Protein AF-E7C468-F1 (afdb_monomer)

Radius of gyration: 14.23 Å; Cα contacts (8 Å, |Δi|>4): 95; chains: 1; bounding box: 32×20×38 Å

InterPro domains:
  IPR001998 Xylose isomerase [PR00688] (7-28)
  IPR001998 Xylose isomerase [PR00688] (34-53)
  IPR001998 Xylose isomerase [PR00688] (56-80)
  IPR001998 Xylose isomerase [PS51415] (1-90)
  IPR036237 Xylose i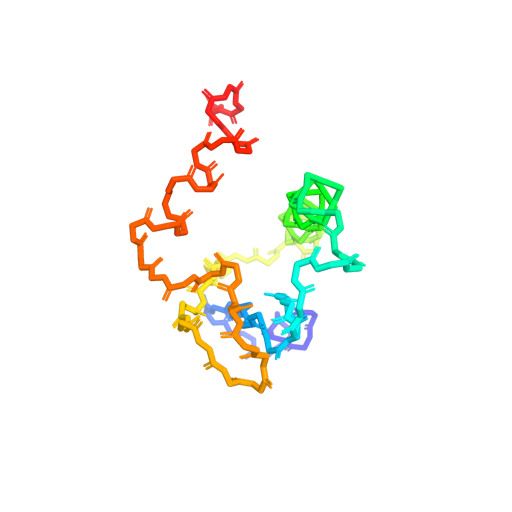somerase-like superfamily [SSF51658] (1-84)

pLDDT: mean 94.53, std 10.41, range [42.97, 98.69]

Nearest PDB structures (foldseek):
  1a0c-assembly1_A  TM=1.004E+00  e=2.077E-10  Thermoanaerobacterium thermosulfurigenes
  1a0e-assembly1_A  TM=1.002E+00  e=2.901E-10  Thermotoga neapolitana
  1a0d-assembly1_A  TM=9.996E-01  e=7.907E-10  Geobacillus stearothermophilus
  4xkm-assembly1_H  TM=9.869E-01  e=2.016E-09  Bacteroides thetaiotaomicron VPI-5482
  6t8f-assembly1_B  TM=9.877E-01  e=2.304E-09  Piromyces sp. E2

Solvent-accessible surface area (backbone atoms only — not comparable to full-atom values): 5297 Å² total; per-residue (Å²): 106,68,67,40,50,77,71,69,42,64,58,46,80,46,66,56,63,72,44,50,42,80,52,73,93,85,49,60,67,66,61,54,52,55,50,50,48,53,50,55,50,51,53,52,51,48,34,60,74,74,64,50,82,44,50,81,43,76,54,58,41,51,50,68,83,28,70,34,24,68,39,34,36,71,69,49,39,51,53,49,52,44,73,72,40,72,87,68,82,123

Mean predicted aligned error: 3.13 Å

Organism: NCBI:txid723613

Foldseek 3Di:
DVVCQVVVHQEDEDEQQPQAAQDPVPDDPVVSLVVVLVVVVVVVVVCVVVVPPHYYYYDAPQCPPHPGHQSPDPVSVVVSCCVSCVPPPD

Secondary structure (DSSP, 8-state):
-HHHHHTT-SEEEEE-TTSEES-GGG--HHHHHHHHHHHHHHHHHHHHHTT--SEEEEE--S-SSSSEESS-SHHHHHHHHHHHHTT---

Structure (mmCIF, N/CA/C/O backbone):
data_AF-E7C468-F1
#
_entry.id   AF-E7C468-F1
#
loop_
_atom_site.group_PDB
_atom_site.id
_atom_site.type_symbol
_atom_site.label_atom_id
_atom_site.label_alt_id
_atom_site.label_comp_id
_atom_site.label_asym_id
_atom_site.label_entity_id
_atom_site.label_seq_id
_atom_site.pdbx_PDB_ins_code
_atom_site.Cartn_x
_atom_site.Cartn_y
_atom_site.Cartn_z
_atom_site.occupancy
_atom_site.B_iso_or_equiv
_atom_site.auth_seq_id
_atom_site.auth_comp_id
_atom_site.auth_asym_id
_atom_site.auth_atom_id
_atom_site.pdbx_PDB_model_num
ATOM 1 N N . MET A 1 1 ? -16.631 0.598 1.996 1.00 97.44 1 MET A N 1
ATOM 2 C CA . MET A 1 1 ? -16.522 0.527 3.472 1.00 97.44 1 MET A CA 1
ATOM 3 C C . MET A 1 1 ? -17.867 0.699 4.176 1.00 97.44 1 MET A C 1
ATOM 5 O O . MET A 1 1 ? -18.165 -0.100 5.048 1.00 97.44 1 MET A O 1
ATOM 9 N N . GLU A 1 2 ? -18.711 1.670 3.804 1.00 98.31 2 GLU A N 1
ATOM 10 C CA . GLU A 1 2 ? -20.027 1.878 4.449 1.00 98.31 2 GLU A CA 1
ATOM 11 C C . GLU A 1 2 ? -20.923 0.631 4.478 1.00 98.31 2 GLU A C 1
ATOM 13 O O . GLU A 1 2 ? -21.499 0.316 5.513 1.00 98.31 2 GLU A O 1
ATOM 18 N N . ALA A 1 3 ? -21.000 -0.115 3.370 1.00 98.50 3 ALA A N 1
ATOM 19 C CA . ALA A 1 3 ? -21.747 -1.373 3.325 1.00 98.50 3 ALA A CA 1
ATOM 20 C C . ALA A 1 3 ? -21.202 -2.396 4.335 1.00 98.50 3 ALA A C 1
ATOM 22 O O . ALA A 1 3 ? -21.970 -2.980 5.093 1.00 98.50 3 ALA A O 1
ATOM 23 N N . THR A 1 4 ? -19.877 -2.555 4.398 1.00 98.44 4 THR A N 1
ATOM 24 C CA . THR A 1 4 ? -19.195 -3.399 5.388 1.00 98.44 4 THR A CA 1
ATOM 25 C C . THR A 1 4 ? -19.531 -2.961 6.810 1.00 98.44 4 THR A C 1
ATOM 27 O O . THR A 1 4 ? -19.890 -3.797 7.628 1.00 98.44 4 THR A O 1
ATOM 30 N N . HIS A 1 5 ? -19.491 -1.656 7.093 1.00 98.44 5 HIS A N 1
ATOM 31 C CA . HIS A 1 5 ? -19.846 -1.116 8.403 1.00 98.44 5 HIS A CA 1
ATOM 32 C C . HIS A 1 5 ? -21.313 -1.402 8.758 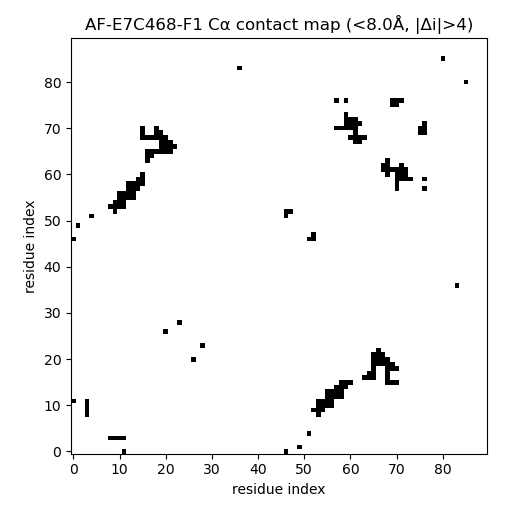1.00 98.44 5 HIS A C 1
ATOM 34 O O . HIS A 1 5 ? -21.592 -1.935 9.828 1.00 98.44 5 HIS A O 1
ATOM 40 N N . LYS A 1 6 ? -22.248 -1.129 7.840 1.00 98.38 6 LYS A N 1
ATOM 41 C CA . LYS A 1 6 ? -23.686 -1.380 8.026 1.00 98.38 6 LYS A CA 1
ATOM 42 C C . LYS A 1 6 ? -24.001 -2.855 8.288 1.00 98.38 6 LYS A C 1
ATOM 44 O O . LYS A 1 6 ? -24.947 -3.153 9.008 1.00 98.38 6 LYS A O 1
ATOM 49 N N . LEU A 1 7 ? -23.234 -3.759 7.686 1.00 98.50 7 LEU A N 1
ATOM 50 C CA . LEU A 1 7 ? -23.404 -5.205 7.819 1.00 98.50 7 LEU A CA 1
ATOM 51 C C . LEU A 1 7 ? -22.578 -5.811 8.966 1.00 98.50 7 LEU A C 1
ATOM 53 O O . LEU A 1 7 ? -22.575 -7.027 9.116 1.00 98.50 7 LEU A O 1
ATOM 57 N N . GLY A 1 8 ? -21.888 -4.993 9.769 1.00 97.88 8 GLY A N 1
ATOM 58 C CA . GLY A 1 8 ? -21.089 -5.472 10.900 1.00 97.88 8 GLY A CA 1
ATOM 59 C C . GLY A 1 8 ? -19.833 -6.251 10.495 1.00 97.88 8 GLY A C 1
ATOM 60 O O . GLY A 1 8 ? -19.388 -7.116 11.239 1.00 97.88 8 GLY A O 1
ATOM 61 N N . GLY A 1 9 ? -19.270 -5.982 9.315 1.00 98.25 9 GLY A N 1
ATOM 62 C CA . GLY A 1 9 ? -18.066 -6.656 8.839 1.00 98.25 9 GLY A CA 1
ATOM 63 C C . GLY A 1 9 ? -16.834 -6.330 9.687 1.00 98.25 9 GLY A C 1
ATOM 64 O O . GLY A 1 9 ? -16.601 -5.184 10.063 1.00 98.25 9 GLY A O 1
ATOM 65 N N . GLU A 1 10 ? -16.013 -7.343 9.946 1.00 98.44 10 GLU A N 1
ATOM 66 C CA . GLU A 1 10 ? -14.847 -7.234 10.833 1.00 98.44 10 GLU A CA 1
ATOM 67 C C . GLU A 1 10 ? -13.597 -6.682 10.140 1.00 98.44 10 GLU A C 1
ATOM 69 O O . GLU A 1 10 ? -12.671 -6.218 10.802 1.00 98.44 10 GLU A O 1
ATOM 74 N N . ASN A 1 11 ? -13.562 -6.713 8.805 1.00 98.62 11 ASN A N 1
ATOM 75 C CA . ASN A 1 11 ? -12.405 -6.316 8.009 1.00 98.62 11 ASN A CA 1
ATOM 76 C C . ASN A 1 11 ? -12.832 -5.578 6.737 1.00 98.62 11 ASN A C 1
ATOM 78 O O . ASN A 1 11 ? -13.940 -5.772 6.234 1.00 98.62 11 ASN A O 1
ATOM 82 N N . TYR A 1 12 ? -11.929 -4.775 6.180 1.00 98.62 12 TYR A N 1
ATOM 83 C CA . TYR A 1 12 ? -12.067 -4.181 4.854 1.00 98.62 12 TYR A CA 1
ATOM 84 C C . TYR A 1 12 ? -10.789 -4.417 4.047 1.00 98.62 12 TYR A C 1
ATOM 86 O O . TYR A 1 12 ? -9.717 -3.954 4.436 1.00 98.62 12 TYR A O 1
ATOM 94 N N . VAL A 1 13 ? -10.912 -5.157 2.944 1.00 98.31 13 VAL A N 1
ATOM 95 C CA . VAL A 1 13 ? -9.781 -5.574 2.105 1.00 98.31 13 VAL A CA 1
ATOM 96 C C . VAL A 1 13 ? -9.564 -4.578 0.972 1.00 98.31 13 VAL A C 1
ATOM 98 O O . VAL A 1 13 ? -10.512 -4.129 0.324 1.00 98.31 13 VAL A O 1
ATOM 101 N N . LEU A 1 14 ? -8.300 -4.255 0.735 1.00 98.25 14 LEU A N 1
ATOM 102 C CA . LEU A 1 14 ? -7.802 -3.506 -0.405 1.00 98.25 14 LEU A CA 1
ATOM 103 C C . LEU A 1 14 ? -6.951 -4.465 -1.236 1.00 98.25 14 LEU A C 1
ATOM 105 O O . LEU A 1 14 ? -5.922 -4.945 -0.763 1.00 98.25 14 LEU A O 1
ATOM 109 N N . TRP A 1 15 ? -7.394 -4.745 -2.458 1.00 97.81 15 TRP A N 1
ATOM 110 C CA . TRP A 1 15 ? -6.639 -5.536 -3.424 1.00 97.81 15 TRP A CA 1
ATOM 111 C C . TRP A 1 15 ? -6.272 -4.662 -4.621 1.00 97.81 15 TRP A C 1
ATOM 113 O O . TRP A 1 15 ? -7.155 -4.070 -5.252 1.00 97.81 15 TRP A O 1
ATOM 123 N N . GLY A 1 16 ? -4.977 -4.589 -4.936 1.00 96.31 16 GLY A N 1
ATOM 124 C CA . GLY A 1 16 ? -4.410 -3.747 -5.983 1.00 96.31 16 GLY A CA 1
ATOM 125 C C . GLY A 1 16 ? -4.644 -4.249 -7.407 1.00 96.31 16 GLY A C 1
ATOM 126 O O . GLY A 1 16 ? -3.720 -4.257 -8.212 1.00 96.31 16 GLY A O 1
ATOM 127 N N . GLY A 1 17 ? -5.864 -4.662 -7.770 1.00 96.62 17 GLY A N 1
ATOM 128 C CA . GLY A 1 17 ? -6.155 -5.325 -9.052 1.00 96.62 17 GLY A CA 1
ATOM 129 C C . GLY A 1 17 ? -5.649 -4.595 -10.309 1.00 96.62 17 GLY A C 1
ATOM 130 O O . GLY A 1 17 ? -5.365 -5.232 -11.316 1.00 96.62 17 GLY A O 1
ATOM 131 N N . ARG A 1 18 ? -5.507 -3.266 -10.282 1.00 98.12 18 ARG A N 1
ATOM 132 C CA . ARG A 1 18 ? -4.874 -2.470 -11.354 1.00 98.12 18 ARG A CA 1
ATOM 133 C C . ARG A 1 18 ? -3.808 -1.506 -10.826 1.00 98.12 18 ARG A C 1
ATOM 135 O O . ARG A 1 18 ? -3.362 -0.640 -11.566 1.00 98.12 18 ARG A O 1
ATOM 142 N N . GLU A 1 19 ? -3.409 -1.672 -9.570 1.00 98.25 19 GLU A N 1
ATOM 143 C CA . GLU A 1 19 ? -2.407 -0.841 -8.904 1.00 98.25 19 GLU A CA 1
ATOM 144 C C . GLU A 1 19 ? -1.022 -1.409 -9.227 1.00 98.25 19 GLU A C 1
ATOM 146 O O . GLU A 1 19 ? -0.441 -2.216 -8.498 1.00 98.25 19 GLU A O 1
ATOM 151 N N . GLY A 1 20 ? -0.539 -1.057 -10.410 1.00 97.69 20 GLY A N 1
ATOM 152 C CA . GLY A 1 20 ? 0.649 -1.627 -11.013 1.00 97.69 20 GLY A CA 1
ATOM 153 C C . GLY A 1 20 ? 0.807 -1.144 -12.447 1.00 97.69 20 GLY A C 1
ATOM 154 O O . GLY A 1 20 ? 0.053 -0.296 -12.913 1.00 97.69 20 GLY A O 1
ATOM 155 N N . TYR A 1 21 ? 1.744 -1.728 -13.185 1.00 98.50 21 TYR A N 1
ATOM 156 C CA . TYR A 1 21 ? 2.015 -1.317 -14.562 1.00 98.50 21 TYR A CA 1
ATOM 157 C C . TYR A 1 21 ? 2.098 -2.493 -15.527 1.00 98.50 21 TYR A C 1
ATOM 159 O O . TYR A 1 21 ? 2.430 -3.617 -15.150 1.00 98.50 21 TYR A O 1
ATOM 167 N N . GLU A 1 22 ? 1.860 -2.202 -16.807 1.00 98.69 22 GLU A N 1
ATOM 168 C CA . GLU A 1 22 ? 2.154 -3.114 -17.921 1.00 98.69 22 GLU A CA 1
ATOM 169 C C . GLU A 1 22 ? 3.577 -2.928 -18.455 1.00 98.69 22 GLU A C 1
ATOM 171 O O . GLU A 1 22 ? 4.256 -3.888 -18.820 1.00 98.69 22 GLU A O 1
ATOM 176 N N . THR A 1 23 ? 4.067 -1.688 -18.498 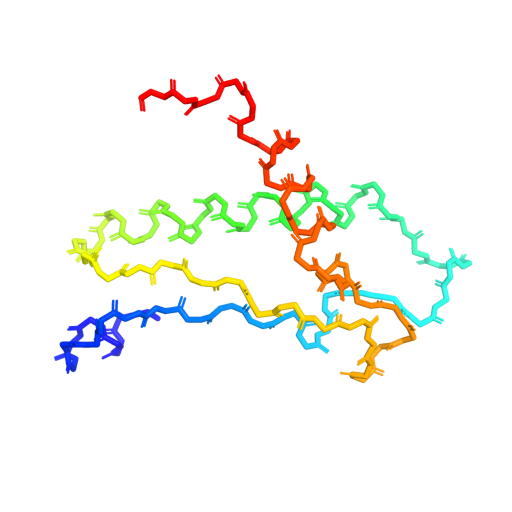1.00 98.19 23 THR A N 1
ATOM 177 C CA . THR A 1 23 ? 5.425 -1.369 -18.945 1.00 98.19 23 THR A CA 1
ATOM 178 C C . THR A 1 23 ? 5.976 -0.167 -18.200 1.00 98.19 23 THR A C 1
ATOM 180 O O . THR A 1 23 ? 5.286 0.820 -17.991 1.00 98.19 23 THR A O 1
ATOM 183 N N . LEU A 1 24 ? 7.257 -0.215 -17.841 1.00 98.19 24 LEU A N 1
ATOM 184 C CA . LEU A 1 24 ? 7.926 0.918 -17.202 1.00 98.19 24 LEU A CA 1
ATOM 185 C C . LEU A 1 24 ? 8.131 2.105 -18.152 1.00 98.19 24 LEU A C 1
ATOM 187 O O . LEU A 1 24 ? 8.315 3.224 -17.694 1.00 98.19 24 LEU A O 1
ATOM 191 N N . LEU A 1 25 ? 8.083 1.885 -19.472 1.00 98.56 25 LEU A N 1
ATOM 192 C CA . LEU A 1 25 ? 8.364 2.924 -20.472 1.00 98.56 25 LEU A CA 1
ATOM 193 C C . LEU A 1 25 ? 7.385 4.105 -20.428 1.00 98.56 25 LEU A C 1
ATOM 195 O O . LEU A 1 25 ? 7.711 5.180 -20.922 1.00 98.56 25 LEU A O 1
ATOM 199 N N . ASN A 1 26 ? 6.195 3.903 -19.869 1.00 98.44 26 ASN A N 1
ATOM 200 C CA . ASN A 1 26 ? 5.156 4.922 -19.748 1.00 98.44 26 ASN A CA 1
ATOM 201 C C . ASN A 1 26 ? 4.645 5.088 -18.308 1.00 98.44 26 ASN A C 1
ATOM 203 O O . ASN A 1 26 ? 3.585 5.677 -18.122 1.00 98.44 26 ASN A O 1
ATOM 207 N N . THR A 1 27 ? 5.376 4.572 -17.318 1.00 98.69 27 THR A N 1
ATOM 208 C CA . THR A 1 27 ? 4.946 4.563 -15.915 1.00 98.69 27 THR A CA 1
ATOM 209 C C . THR A 1 27 ? 5.879 5.426 -15.078 1.00 98.69 27 THR A C 1
ATOM 211 O O . THR A 1 27 ? 7.077 5.146 -14.985 1.00 98.69 27 THR A O 1
ATOM 214 N N . ASP A 1 28 ? 5.332 6.445 -14.415 1.00 98.50 28 ASP A N 1
ATOM 215 C CA . ASP A 1 28 ? 6.043 7.167 -13.359 1.00 98.50 28 ASP A CA 1
ATOM 216 C C . ASP A 1 28 ? 5.784 6.483 -12.011 1.00 98.50 28 ASP A C 1
ATOM 218 O O . ASP A 1 28 ? 4.838 6.794 -11.285 1.00 98.50 28 ASP A O 1
ATOM 222 N N . LEU A 1 29 ? 6.667 5.542 -11.663 1.00 96.75 29 LEU A N 1
ATOM 223 C CA . LEU A 1 29 ? 6.576 4.774 -10.417 1.00 96.75 29 LEU A CA 1
ATOM 224 C C . LEU A 1 29 ? 6.550 5.654 -9.168 1.00 96.75 29 LEU A C 1
ATOM 226 O O . LEU A 1 29 ? 5.963 5.272 -8.155 1.00 96.75 29 LEU A O 1
ATOM 230 N N . ARG A 1 30 ? 7.232 6.803 -9.197 1.00 95.19 30 ARG A N 1
ATOM 231 C CA . ARG A 1 30 ? 7.284 7.689 -8.037 1.00 95.19 30 ARG A CA 1
ATOM 232 C C . ARG A 1 30 ? 5.925 8.335 -7.837 1.00 95.19 30 ARG A C 1
ATOM 234 O O . ARG A 1 30 ? 5.398 8.291 -6.728 1.00 95.19 30 ARG A O 1
ATOM 241 N N . GLN A 1 31 ? 5.373 8.901 -8.905 1.00 97.69 31 GLN A N 1
ATOM 242 C CA . GLN A 1 31 ? 4.072 9.549 -8.862 1.00 97.69 31 GLN A CA 1
ATOM 243 C C . GLN A 1 31 ? 2.97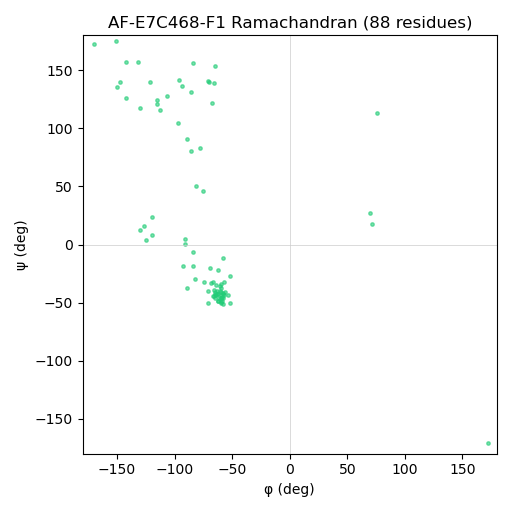5 8.569 -8.430 1.00 97.69 31 GLN A C 1
ATOM 245 O O . GLN A 1 31 ? 2.224 8.874 -7.503 1.00 97.69 31 GLN A O 1
ATOM 250 N N . GLU A 1 32 ? 2.900 7.390 -9.049 1.00 98.19 32 GLU A N 1
ATOM 251 C CA . GLU A 1 32 ? 1.865 6.401 -8.727 1.00 98.19 32 GLU A CA 1
ATOM 252 C C . GLU A 1 32 ? 1.987 5.899 -7.284 1.00 98.19 32 GLU A C 1
ATOM 254 O O . GLU A 1 32 ? 0.993 5.810 -6.564 1.00 98.19 32 GLU A O 1
ATOM 259 N N . ARG A 1 33 ? 3.211 5.677 -6.792 1.00 93.31 33 ARG A N 1
ATOM 260 C CA . ARG A 1 33 ? 3.440 5.289 -5.394 1.00 93.31 33 ARG A CA 1
ATOM 261 C C . ARG A 1 33 ? 3.049 6.388 -4.399 1.00 93.31 33 ARG A C 1
ATOM 263 O O . ARG A 1 33 ? 2.498 6.079 -3.341 1.00 93.31 33 ARG A O 1
ATOM 270 N N . GLU A 1 34 ? 3.322 7.657 -4.705 1.00 95.00 34 GLU A N 1
ATOM 271 C CA . GLU A 1 34 ? 2.903 8.799 -3.876 1.00 95.00 34 GLU A CA 1
ATOM 272 C C . GLU A 1 34 ? 1.368 8.925 -3.840 1.00 95.00 34 GLU A C 1
ATOM 274 O O . GLU A 1 34 ? 0.777 9.149 -2.778 1.00 95.00 34 GLU A O 1
ATOM 279 N N . GLN A 1 35 ? 0.707 8.715 -4.981 1.00 97.25 35 GLN A N 1
ATOM 280 C CA . GLN A 1 35 ? -0.753 8.703 -5.088 1.00 97.25 35 GLN A CA 1
ATOM 281 C C . GLN A 1 35 ? -1.375 7.538 -4.314 1.00 97.25 35 GLN A C 1
ATOM 283 O O . GLN A 1 35 ? -2.317 7.764 -3.551 1.00 97.25 35 GLN A O 1
ATOM 288 N N . LEU A 1 36 ? -0.815 6.330 -4.428 1.00 96.56 36 LEU A N 1
ATOM 289 C CA . LEU A 1 36 ? -1.245 5.161 -3.660 1.00 96.56 36 LEU A CA 1
ATOM 290 C C . LEU A 1 36 ? -1.129 5.424 -2.154 1.00 96.56 36 LEU A C 1
ATOM 292 O O . LEU A 1 36 ? -2.072 5.176 -1.406 1.00 96.56 36 LEU A O 1
ATOM 296 N N . GLY A 1 37 ? -0.014 6.006 -1.699 1.00 94.50 37 GLY A N 1
ATOM 297 C CA . GLY A 1 37 ? 0.169 6.384 -0.293 1.00 94.50 37 GLY A CA 1
ATOM 298 C C . GLY A 1 37 ? -0.886 7.382 0.193 1.00 94.50 37 GLY A C 1
ATOM 299 O O . GLY A 1 37 ? -1.465 7.208 1.268 1.00 94.50 37 GLY A O 1
ATOM 300 N N . ARG A 1 38 ? -1.200 8.399 -0.620 1.00 95.56 38 ARG A N 1
ATOM 301 C CA . ARG A 1 38 ? -2.271 9.361 -0.321 1.00 95.56 38 ARG A CA 1
ATOM 302 C C . ARG A 1 38 ? -3.644 8.690 -0.267 1.00 95.56 38 ARG A C 1
ATOM 304 O O . ARG A 1 38 ? -4.422 8.991 0.635 1.00 95.56 38 ARG A O 1
ATOM 311 N N . PHE A 1 39 ? -3.940 7.784 -1.195 1.00 96.88 39 PHE A N 1
ATOM 312 C CA . PHE A 1 39 ? -5.196 7.038 -1.206 1.00 96.88 39 PHE A CA 1
ATOM 313 C C . PHE A 1 39 ? -5.353 6.184 0.059 1.00 96.88 39 PHE A C 1
ATOM 315 O O . PHE A 1 39 ? -6.390 6.256 0.716 1.00 96.88 39 PHE A O 1
ATOM 322 N N . MET A 1 40 ? -4.306 5.462 0.470 1.00 95.31 40 MET A N 1
ATOM 323 C CA . MET A 1 40 ? -4.309 4.663 1.704 1.00 95.31 40 MET A CA 1
ATOM 324 C C . MET A 1 40 ? -4.599 5.521 2.942 1.00 95.31 40 MET A C 1
ATOM 326 O O . MET A 1 40 ? -5.404 5.136 3.791 1.00 95.31 40 MET A O 1
ATOM 330 N N . GLN A 1 41 ? -4.020 6.722 3.019 1.00 94.94 41 GLN A N 1
ATOM 331 C CA . GLN A 1 41 ? -4.317 7.676 4.089 1.00 94.94 41 GLN A CA 1
ATOM 332 C C . GLN A 1 41 ? -5.794 8.109 4.084 1.00 94.94 41 GLN A C 1
ATOM 334 O O . GLN A 1 41 ? -6.429 8.135 5.137 1.00 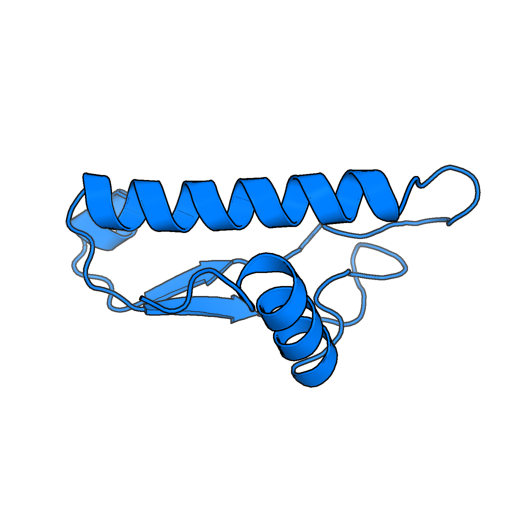94.94 41 GLN A O 1
ATOM 339 N N . MET A 1 42 ? -6.370 8.384 2.911 1.00 96.94 42 MET A N 1
ATOM 340 C CA . MET A 1 42 ? -7.789 8.741 2.790 1.00 96.94 42 MET A CA 1
ATOM 341 C C . MET A 1 42 ? -8.721 7.593 3.210 1.00 96.94 42 MET A C 1
ATOM 343 O O . MET A 1 42 ? -9.776 7.843 3.796 1.00 96.94 42 MET A O 1
ATOM 347 N N . VAL A 1 43 ? -8.345 6.334 2.957 1.00 97.31 43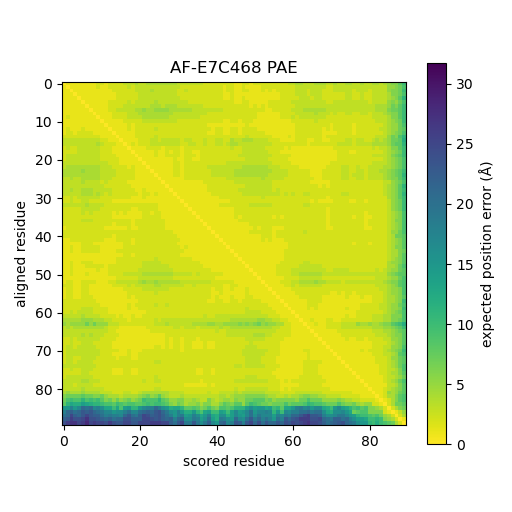 VAL A N 1
ATOM 348 C CA . VAL A 1 43 ? -9.099 5.160 3.435 1.00 97.31 43 VAL A CA 1
ATOM 349 C C . VAL A 1 43 ? -9.100 5.101 4.966 1.00 97.31 43 VAL A C 1
ATOM 351 O O . VAL A 1 43 ? -10.156 4.878 5.564 1.00 97.31 43 VAL A O 1
ATOM 354 N N . VAL A 1 44 ? -7.952 5.344 5.606 1.00 96.31 44 VAL A N 1
ATOM 355 C CA . VAL A 1 44 ? -7.826 5.410 7.074 1.00 96.31 44 VAL A CA 1
ATOM 356 C C . VAL A 1 44 ? -8.672 6.551 7.647 1.00 96.31 44 VAL A C 1
ATOM 358 O O . VAL A 1 44 ? -9.468 6.337 8.561 1.00 96.31 44 VAL A O 1
ATOM 361 N N . GLU A 1 45 ? -8.573 7.753 7.081 1.00 97.44 45 GLU A N 1
ATOM 362 C CA . GLU A 1 45 ? -9.378 8.909 7.498 1.00 97.44 45 GLU A CA 1
ATOM 363 C C . GLU A 1 45 ? -10.878 8.629 7.378 1.00 97.44 45 GLU A C 1
ATOM 365 O O . GLU A 1 45 ? -11.648 8.935 8.290 1.00 97.44 45 GLU A O 1
ATOM 370 N N . HIS A 1 46 ? -11.303 7.996 6.281 1.00 98.44 46 HIS A N 1
ATOM 371 C CA . HIS A 1 46 ? -12.696 7.617 6.087 1.00 98.44 46 HIS A CA 1
ATOM 372 C C . HIS A 1 46 ? -13.154 6.571 7.110 1.00 98.44 46 HIS A C 1
ATOM 374 O O . HIS A 1 46 ? -14.230 6.741 7.684 1.00 98.44 46 HIS A O 1
ATOM 380 N N . LYS A 1 47 ? -12.330 5.550 7.404 1.00 98.19 47 LYS A N 1
ATOM 381 C CA . LYS A 1 47 ? -12.586 4.562 8.468 1.00 98.19 47 LYS A CA 1
ATOM 382 C C . LYS A 1 47 ? -12.893 5.248 9.798 1.00 98.19 47 LYS A C 1
ATOM 384 O O . LYS A 1 47 ? -13.915 4.938 10.410 1.00 98.19 47 LYS A O 1
ATOM 389 N N . HIS A 1 48 ? -12.058 6.200 10.215 1.00 97.88 48 HIS A N 1
ATOM 390 C CA . HIS A 1 48 ? -12.276 6.949 11.454 1.00 97.88 48 HIS A CA 1
ATOM 391 C C . HIS A 1 48 ? -13.514 7.844 11.380 1.00 97.88 48 HIS A C 1
ATOM 393 O O . HIS A 1 48 ? -14.329 7.831 12.300 1.00 97.88 48 HIS A O 1
ATOM 399 N N . LYS A 1 49 ? -13.702 8.568 10.271 1.00 98.50 49 LYS A N 1
ATOM 400 C CA . LYS A 1 49 ? -14.843 9.471 10.067 1.00 98.50 49 LYS A CA 1
ATOM 401 C C . LYS A 1 49 ? -16.190 8.766 10.219 1.00 98.50 49 LYS A C 1
ATOM 403 O O . LYS A 1 49 ? -17.110 9.348 10.784 1.00 98.50 49 LYS A O 1
ATOM 408 N N . ILE A 1 50 ? -16.321 7.544 9.703 1.00 98.31 50 ILE A N 1
ATOM 409 C CA . ILE A 1 50 ? -17.576 6.781 9.780 1.00 98.31 50 ILE A CA 1
ATOM 410 C C . ILE A 1 50 ? -17.668 5.895 11.029 1.00 98.31 50 ILE A C 1
ATOM 412 O O . ILE A 1 50 ? -18.656 5.185 11.184 1.00 98.31 50 ILE A O 1
ATOM 416 N N . GLY A 1 51 ? -16.648 5.898 11.895 1.00 98.12 51 GLY A N 1
ATOM 417 C CA . GLY A 1 51 ? -16.600 5.072 13.102 1.00 98.12 51 GLY A CA 1
ATOM 418 C C . GLY A 1 51 ? -16.399 3.574 12.852 1.00 98.12 51 GLY A C 1
ATOM 419 O O . GLY A 1 51 ? -16.658 2.776 13.752 1.00 98.12 51 GLY A O 1
ATOM 420 N N . PHE A 1 52 ? -15.933 3.166 11.665 1.00 98.56 52 PHE A N 1
ATOM 421 C CA . PHE A 1 52 ? -15.711 1.756 11.347 1.00 98.56 52 PHE A CA 1
ATOM 422 C C . PHE A 1 52 ? -14.563 1.197 12.195 1.00 98.56 52 PHE A C 1
ATOM 424 O O . PHE A 1 52 ? -13.441 1.694 12.122 1.00 98.56 52 PHE A O 1
ATOM 431 N N . GLN A 1 53 ? -14.810 0.147 12.981 1.00 97.69 53 GLN A N 1
ATOM 432 C CA . GLN A 1 53 ? -13.805 -0.431 13.888 1.00 97.69 53 GLN A CA 1
ATOM 433 C C . GLN A 1 53 ? -12.996 -1.579 13.265 1.00 97.69 53 GLN A C 1
ATOM 435 O O . GLN A 1 53 ? -11.882 -1.827 13.712 1.00 97.69 53 GLN A O 1
ATOM 440 N N . GLY A 1 54 ? -13.473 -2.192 12.177 1.00 97.62 54 GLY A N 1
ATOM 441 C CA . GLY A 1 54 ? -12.831 -3.360 11.563 1.00 97.62 54 GLY A CA 1
ATOM 442 C C . GLY A 1 54 ? -11.439 -3.109 10.967 1.00 97.62 54 GLY A C 1
ATOM 443 O O . GLY A 1 54 ? -11.114 -1.989 10.566 1.00 97.62 54 GLY A O 1
ATOM 444 N N . THR A 1 55 ? -10.607 -4.143 10.896 1.00 98.25 55 THR A N 1
ATOM 445 C CA . THR A 1 55 ? -9.211 -4.033 10.443 1.00 98.25 55 THR A CA 1
ATOM 446 C C . THR A 1 55 ? -9.131 -3.742 8.942 1.00 98.25 55 THR A C 1
ATOM 448 O O . THR A 1 55 ? -9.894 -4.285 8.143 1.00 98.25 55 THR A O 1
ATOM 451 N N . LEU A 1 56 ? -8.204 -2.869 8.540 1.00 98.00 56 LEU A N 1
ATOM 452 C CA . LEU A 1 56 ? -7.869 -2.676 7.128 1.00 98.00 56 LEU A CA 1
ATOM 453 C C . LEU A 1 56 ? -6.816 -3.702 6.718 1.00 98.00 56 LEU A C 1
ATOM 455 O O . LEU A 1 56 ? -5.810 -3.856 7.409 1.00 98.00 56 LEU A O 1
ATOM 459 N N . LEU A 1 57 ? -7.041 -4.377 5.598 1.00 98.19 57 LEU A N 1
ATOM 460 C CA . LEU A 1 57 ? -6.144 -5.397 5.066 1.00 98.19 57 LEU A CA 1
ATOM 461 C C . LEU A 1 57 ? -5.691 -4.996 3.663 1.00 98.19 57 LEU A C 1
ATOM 463 O O . LEU A 1 57 ? -6.497 -4.506 2.874 1.00 98.19 57 LEU A O 1
ATOM 467 N N . ILE A 1 58 ? -4.418 -5.230 3.356 1.00 97.94 58 ILE A N 1
ATOM 468 C CA . ILE A 1 58 ? -3.879 -5.175 1.993 1.00 97.94 58 ILE A CA 1
ATOM 469 C C . ILE A 1 58 ? -3.635 -6.619 1.571 1.00 97.94 58 ILE A C 1
ATOM 471 O O . ILE A 1 58 ? -3.003 -7.362 2.323 1.00 97.94 58 ILE A O 1
ATOM 475 N N . GLU A 1 59 ? -4.152 -7.016 0.412 1.00 98.38 59 GLU A N 1
ATOM 476 C CA . GLU A 1 59 ? -3.977 -8.359 -0.145 1.00 98.38 59 GLU A CA 1
ATOM 477 C C . GLU A 1 59 ? -2.835 -8.357 -1.170 1.00 98.38 59 GLU A C 1
ATOM 479 O O . GLU A 1 59 ? -3.042 -7.871 -2.282 1.00 98.38 59 GLU A O 1
ATOM 484 N N . PRO A 1 60 ? -1.641 -8.886 -0.834 1.00 98.25 60 PRO A N 1
ATOM 485 C CA . PRO A 1 60 ? -0.517 -8.855 -1.751 1.00 98.25 60 PRO A CA 1
ATOM 486 C C . PRO A 1 60 ? -0.727 -9.808 -2.924 1.00 98.25 60 PRO A C 1
ATOM 488 O O . PRO A 1 60 ? -1.172 -10.947 -2.747 1.00 98.25 60 PRO A O 1
ATOM 491 N N . LYS A 1 61 ? -0.322 -9.375 -4.110 1.00 98.38 61 LYS A N 1
ATOM 492 C CA . LYS A 1 61 ? -0.289 -10.191 -5.315 1.00 98.38 61 LYS A CA 1
ATOM 493 C C . LYS A 1 61 ? 0.844 -9.690 -6.222 1.00 98.38 61 LYS A C 1
ATOM 495 O O . LYS A 1 61 ? 0.984 -8.486 -6.393 1.00 98.38 61 LYS A O 1
ATOM 500 N N . PRO A 1 62 ? 1.665 -10.576 -6.815 1.00 97.69 62 PRO A N 1
ATOM 501 C CA . PRO A 1 62 ? 2.833 -10.146 -7.588 1.00 97.69 62 PRO A CA 1
ATOM 502 C C . PRO A 1 62 ? 2.480 -9.552 -8.960 1.00 97.69 62 PRO A C 1
ATOM 504 O O . PRO A 1 62 ? 3.194 -8.696 -9.487 1.00 97.69 62 PRO A O 1
ATOM 507 N N . GLN A 1 63 ? 1.406 -10.052 -9.568 1.00 98.06 63 GLN A N 1
ATOM 508 C CA . GLN A 1 63 ? 1.005 -9.769 -10.944 1.00 98.06 63 GLN A CA 1
ATOM 509 C C . GLN A 1 63 ? -0.403 -10.319 -11.214 1.00 98.06 63 GLN A C 1
ATOM 511 O O . GLN A 1 63 ? -0.921 -11.120 -10.438 1.00 98.06 63 GLN A O 1
ATOM 516 N N . GLU A 1 64 ? -0.934 -9.988 -12.393 1.00 89.50 64 GLU A N 1
ATOM 517 C CA . GLU A 1 64 ? -2.247 -10.349 -12.938 1.00 89.50 64 GLU A CA 1
ATOM 518 C C . GLU A 1 64 ? -3.415 -9.548 -12.325 1.00 89.50 64 GLU A C 1
ATOM 520 O O . GLU A 1 64 ? -3.797 -9.766 -11.172 1.00 89.50 64 GLU A O 1
ATOM 525 N N . PRO A 1 65 ? -4.084 -8.690 -13.114 1.00 97.19 65 PRO A N 1
ATOM 526 C CA . PRO A 1 65 ? -3.964 -8.523 -14.564 1.00 97.19 65 PRO A CA 1
ATOM 527 C C . PRO A 1 65 ? -2.823 -7.606 -15.040 1.00 97.19 65 PRO A C 1
ATOM 529 O O . PRO A 1 65 ? -2.614 -7.561 -16.246 1.00 97.19 65 PRO A O 1
ATOM 532 N N . THR A 1 66 ? -2.097 -6.910 -14.154 1.00 98.19 66 THR A N 1
ATOM 533 C CA . THR A 1 66 ? -0.917 -6.112 -14.547 1.00 98.19 66 THR A CA 1
ATOM 534 C C . THR A 1 66 ? 0.354 -6.959 -14.628 1.00 98.19 66 THR A C 1
ATOM 536 O O . THR A 1 66 ? 0.460 -7.996 -13.964 1.00 98.19 66 THR A O 1
ATOM 539 N N . LYS A 1 67 ? 1.348 -6.521 -15.416 1.00 98.31 67 LYS A N 1
ATOM 540 C CA . LYS A 1 67 ? 2.680 -7.158 -15.474 1.00 98.31 67 LYS A CA 1
ATOM 541 C C . LYS A 1 67 ? 3.392 -7.156 -14.116 1.00 98.31 67 LYS A C 1
ATOM 543 O O . LYS A 1 67 ? 4.096 -8.112 -13.805 1.00 98.31 67 LYS A O 1
ATOM 548 N N . HIS A 1 68 ? 3.239 -6.090 -13.337 1.00 98.44 68 HIS A N 1
ATOM 549 C CA . HIS A 1 68 ? 3.753 -5.973 -11.972 1.00 98.44 68 HIS A CA 1
ATOM 550 C C . HIS A 1 68 ? 2.736 -5.213 -11.126 1.00 98.44 68 HIS A C 1
ATOM 552 O O . HIS A 1 68 ? 2.345 -4.109 -11.508 1.00 98.44 68 HIS A O 1
ATOM 558 N N . GLN A 1 69 ? 2.312 -5.788 -10.003 1.00 98.69 69 GLN A N 1
ATOM 559 C CA . GLN A 1 69 ? 1.487 -5.112 -8.997 1.00 98.69 69 GLN A CA 1
ATOM 560 C C . GLN A 1 69 ? 2.376 -4.560 -7.881 1.00 98.69 69 GLN A C 1
ATOM 562 O O . GLN A 1 69 ? 3.371 -5.182 -7.501 1.00 98.69 69 GLN A O 1
ATOM 567 N N . TYR A 1 70 ? 2.046 -3.367 -7.385 1.00 97.69 70 TYR A N 1
ATOM 568 C CA . TYR A 1 70 ? 2.864 -2.667 -6.390 1.00 97.69 70 TYR A CA 1
ATOM 569 C C . TYR A 1 70 ? 2.867 -3.364 -5.027 1.00 97.69 70 TYR A C 1
ATOM 571 O O . TYR A 1 70 ? 3.877 -3.365 -4.322 1.00 97.69 70 TYR A O 1
ATOM 579 N N . ASP A 1 71 ? 1.758 -3.996 -4.669 1.00 97.44 71 ASP A N 1
ATOM 580 C CA . ASP A 1 71 ? 1.564 -4.857 -3.507 1.00 97.44 71 ASP A CA 1
ATOM 581 C C . ASP A 1 71 ? 2.088 -6.282 -3.764 1.00 97.44 71 ASP A C 1
ATOM 583 O O . ASP A 1 71 ? 1.403 -7.264 -3.516 1.00 97.44 71 ASP A O 1
ATOM 587 N N . TYR A 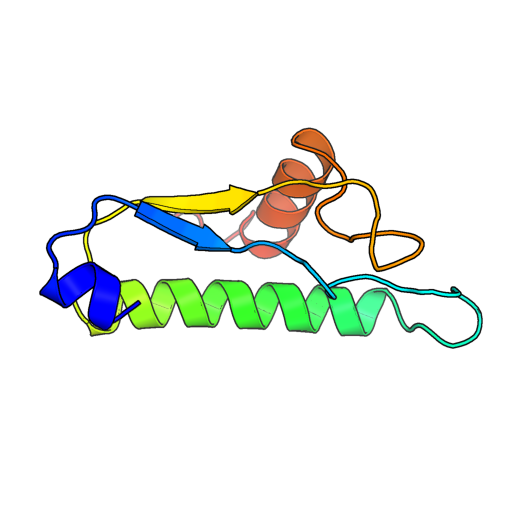1 72 ? 3.333 -6.399 -4.239 1.00 98.19 72 TYR A N 1
ATOM 588 C CA . TYR A 1 72 ? 3.890 -7.640 -4.794 1.00 98.19 72 TYR A CA 1
ATOM 589 C C . TYR A 1 72 ? 3.885 -8.837 -3.824 1.00 98.19 72 TYR A C 1
ATOM 591 O O . TYR A 1 72 ? 3.486 -9.950 -4.171 1.00 98.19 72 TYR A O 1
ATOM 599 N N . ASP A 1 73 ? 4.361 -8.609 -2.601 1.00 98.62 73 ASP A N 1
ATOM 600 C CA . ASP A 1 73 ? 4.405 -9.582 -1.513 1.00 98.62 73 ASP A CA 1
ATOM 601 C C . ASP A 1 73 ? 4.302 -8.879 -0.149 1.00 98.62 73 ASP A C 1
ATOM 603 O O . ASP A 1 73 ? 4.297 -7.648 -0.047 1.00 98.62 73 ASP A O 1
ATOM 607 N N . ALA A 1 74 ? 4.226 -9.663 0.929 1.00 98.19 74 ALA A N 1
ATOM 608 C CA . ALA A 1 74 ? 4.093 -9.126 2.282 1.00 98.19 74 ALA A CA 1
ATOM 609 C C . ALA A 1 74 ? 5.270 -8.220 2.695 1.00 98.19 74 ALA A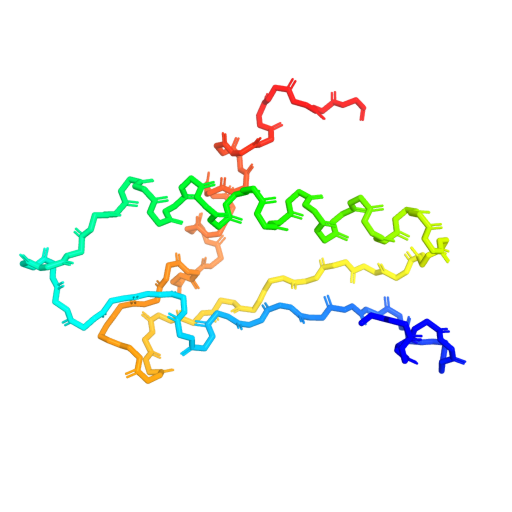 C 1
ATOM 611 O O . ALA A 1 74 ? 5.065 -7.230 3.399 1.00 98.19 74 ALA A O 1
ATOM 612 N N . ALA A 1 75 ? 6.496 -8.528 2.256 1.00 98.31 75 ALA A N 1
ATOM 613 C CA . ALA A 1 75 ? 7.678 -7.736 2.592 1.00 98.31 75 ALA A CA 1
ATOM 614 C C . ALA A 1 75 ? 7.664 -6.375 1.879 1.00 98.31 75 ALA A C 1
ATOM 616 O O . ALA A 1 75 ? 7.975 -5.348 2.486 1.00 98.31 75 ALA A O 1
ATOM 617 N N . THR A 1 76 ? 7.244 -6.360 0.617 1.00 97.69 76 THR A N 1
ATOM 618 C CA . THR A 1 76 ? 7.092 -5.168 -0.220 1.00 97.69 76 THR A CA 1
ATOM 619 C C . THR A 1 76 ? 6.003 -4.264 0.336 1.00 97.69 76 THR A C 1
ATOM 621 O O . THR A 1 76 ? 6.242 -3.070 0.527 1.00 97.69 76 THR A O 1
ATOM 624 N N . VAL A 1 77 ? 4.846 -4.834 0.696 1.00 97.38 77 VAL A N 1
ATOM 625 C CA . VAL A 1 77 ? 3.766 -4.101 1.370 1.00 97.38 77 VAL A CA 1
ATOM 626 C C . VAL A 1 77 ? 4.276 -3.494 2.673 1.00 97.38 77 VAL A C 1
ATOM 628 O O . VAL A 1 77 ? 4.159 -2.287 2.866 1.00 97.38 77 VAL A O 1
ATOM 631 N N . TYR A 1 78 ? 4.920 -4.279 3.540 1.00 95.88 78 TYR A N 1
ATOM 632 C CA . TYR A 1 78 ? 5.472 -3.769 4.798 1.00 95.88 78 TYR A CA 1
ATOM 633 C C . TYR A 1 78 ? 6.476 -2.624 4.581 1.00 95.88 78 TYR A C 1
ATOM 635 O O . TYR A 1 78 ? 6.412 -1.596 5.259 1.00 95.88 78 TYR A O 1
ATOM 643 N N . GLY A 1 79 ? 7.375 -2.762 3.603 1.00 95.81 79 GLY A N 1
ATOM 644 C CA . GLY A 1 79 ? 8.319 -1.714 3.220 1.00 95.81 79 GLY A CA 1
ATOM 645 C C . GLY A 1 79 ? 7.617 -0.438 2.755 1.00 95.81 79 GLY A C 1
ATOM 646 O O . GLY A 1 79 ? 7.955 0.655 3.213 1.00 95.81 79 GLY A O 1
ATOM 647 N N . PHE A 1 80 ? 6.602 -0.563 1.899 1.00 94.75 80 PHE A N 1
ATOM 648 C CA . PHE A 1 80 ? 5.786 0.561 1.447 1.00 94.75 80 PHE A CA 1
ATOM 649 C C . PHE A 1 80 ? 5.079 1.262 2.616 1.00 94.75 80 PHE A C 1
ATOM 651 O O . PHE A 1 80 ? 5.230 2.477 2.762 1.00 94.75 80 PHE A O 1
ATOM 658 N N . LEU A 1 81 ? 4.391 0.522 3.493 1.00 93.25 81 LEU A N 1
ATOM 659 C CA . LEU A 1 81 ? 3.693 1.098 4.649 1.00 93.25 81 LEU A CA 1
ATOM 660 C C . LEU A 1 81 ? 4.662 1.825 5.586 1.00 93.25 81 LEU A C 1
ATOM 662 O O . LEU A 1 81 ? 4.376 2.938 6.031 1.00 93.25 81 LEU A O 1
ATOM 666 N N . ASN A 1 82 ? 5.851 1.259 5.810 1.00 91.88 82 ASN A N 1
ATOM 667 C CA . ASN A 1 82 ? 6.905 1.952 6.539 1.00 91.88 82 ASN A CA 1
ATOM 668 C C . ASN A 1 82 ? 7.300 3.255 5.847 1.00 91.88 82 ASN A C 1
ATOM 670 O O . ASN A 1 82 ? 7.461 4.259 6.523 1.00 91.88 82 ASN A O 1
ATOM 674 N N . THR A 1 83 ? 7.406 3.321 4.521 1.00 87.88 83 THR A N 1
ATOM 675 C CA . THR A 1 83 ? 7.735 4.599 3.862 1.00 87.88 83 THR A CA 1
ATOM 676 C C . THR A 1 83 ? 6.644 5.664 3.981 1.00 87.88 83 THR A C 1
ATOM 678 O O . THR A 1 83 ? 6.972 6.842 4.079 1.00 87.88 83 THR A O 1
ATOM 681 N N . VAL A 1 84 ? 5.368 5.274 4.024 1.00 83.62 84 VAL A N 1
ATOM 682 C CA . VAL A 1 84 ? 4.241 6.220 4.111 1.00 83.62 84 VAL A CA 1
ATOM 683 C C . VAL A 1 84 ? 3.980 6.676 5.556 1.00 83.62 84 VAL A C 1
ATOM 685 O O . VAL A 1 84 ? 3.555 7.813 5.774 1.00 83.62 84 VAL A O 1
ATOM 688 N N . TRP A 1 85 ? 4.273 5.829 6.551 1.00 80.38 85 TRP A N 1
ATOM 689 C CA . TRP A 1 85 ? 3.902 6.067 7.954 1.00 80.38 85 TRP A CA 1
ATOM 690 C C . TRP A 1 85 ? 5.056 6.033 8.969 1.00 80.38 85 TRP A C 1
ATOM 692 O O . TRP A 1 85 ? 4.814 6.238 10.158 1.00 80.38 85 TRP A O 1
ATOM 702 N N . SER A 1 86 ? 6.316 5.867 8.551 1.00 64.69 86 SER A N 1
ATOM 703 C CA . SER A 1 86 ? 7.486 5.810 9.461 1.00 64.69 86 SER A CA 1
ATOM 704 C C . SER A 1 86 ? 7.698 7.041 10.355 1.00 64.69 86 SER A C 1
ATOM 706 O O . SER A 1 86 ? 8.460 6.938 11.316 1.00 64.69 86 SER A O 1
ATOM 708 N N . GLY A 1 87 ? 6.998 8.155 10.118 1.00 56.75 87 GLY A N 1
ATOM 709 C CA . GLY A 1 87 ? 7.005 9.355 10.969 1.00 56.75 87 GLY A CA 1
ATOM 710 C C . GLY A 1 87 ? 5.646 9.762 11.554 1.00 56.75 87 GLY A C 1
ATOM 711 O O . GLY A 1 87 ? 5.551 10.848 12.108 1.00 56.75 87 GLY A O 1
ATOM 712 N N . LYS A 1 88 ? 4.599 8.938 11.405 1.00 55.47 88 LYS A N 1
ATOM 713 C CA . LYS A 1 88 ? 3.221 9.216 11.871 1.00 55.47 88 LYS A CA 1
ATOM 714 C C . LYS A 1 88 ? 2.714 8.179 12.882 1.00 55.47 88 LYS A C 1
ATOM 716 O O . LYS A 1 88 ? 1.517 7.930 12.975 1.00 55.47 88 LYS A O 1
ATOM 721 N N . ARG A 1 89 ? 3.642 7.507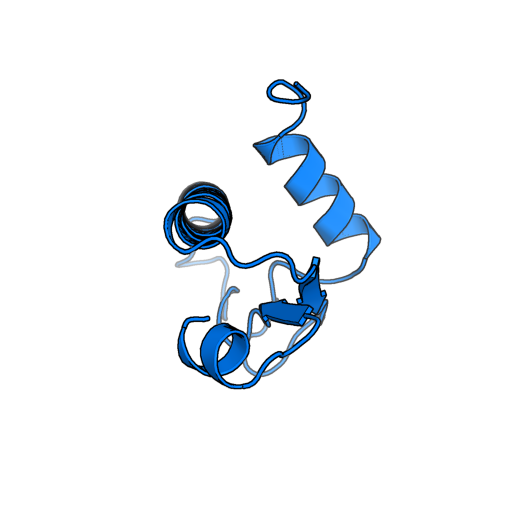 13.569 1.00 49.94 89 ARG A N 1
ATOM 722 C CA . ARG A 1 89 ? 3.322 6.587 14.664 1.00 49.94 89 ARG A CA 1
ATOM 723 C C . ARG A 1 89 ? 3.015 7.423 15.904 1.00 49.94 89 ARG A C 1
ATOM 725 O O . ARG A 1 89 ? 3.919 7.664 16.698 1.00 49.94 89 ARG A O 1
ATOM 732 N N . ASP A 1 90 ? 1.778 7.893 15.980 1.00 42.97 90 ASP A N 1
ATOM 733 C CA . ASP A 1 90 ? 1.166 8.365 17.223 1.00 42.97 90 ASP A CA 1
ATOM 734 C C . ASP A 1 90 ? 0.629 7.163 18.016 1.00 42.97 90 ASP A C 1
ATOM 736 O O . ASP A 1 90 ? 0.054 6.245 17.378 1.00 42.97 90 ASP A O 1
#

Sequence (90 aa):
MEATHKLGGENYVLWGGREGYETLLNTDLRQEREQLGRFMQMVVEHKHKIGFQGTLLIEPKPQEPTKHQYDYDAATVYGFLNTVWSGKRD